Protein AF-A0A821M3L9-F1 (afdb_monomer_lite)

InterPro domains:
  IPR007862 Adenylate kinase, active site lid domain [PF05191] (16-51)
  IPR027417 P-loop containing nucleoside triphosphate hydrolase [G3DSA:3.40.50.300] (1-62)
  IPR036193 Adenylate kinase, active site lid domain superfamily [SSF57774] (16-52)

Structure (mmCIF, N/CA/C/O backbone):
data_AF-A0A821M3L9-F1
#
_entry.id   AF-A0A821M3L9-F1
#
loop_
_atom_site.group_PDB
_atom_site.id
_atom_site.type_symbol
_atom_site.label_atom_id
_atom_site.label_alt_id
_atom_site.label_comp_id
_atom_site.label_asym_id
_atom_site.label_entity_id
_atom_site.label_seq_id
_atom_site.pdbx_PDB_ins_code
_atom_site.Cartn_x
_atom_site.Cartn_y
_atom_site.Cartn_z
_atom_site.occupancy
_atom_site.B_iso_or_equiv
_atom_site.auth_seq_id
_atom_site.auth_comp_id
_atom_site.auth_asym_id
_atom_site.auth_atom_id
_atom_site.pdbx_PDB_model_num
ATOM 1 N N . ALA A 1 1 ? 25.088 -6.582 -14.444 1.00 51.75 1 ALA A N 1
ATOM 2 C CA . ALA A 1 1 ? 23.871 -5.751 -14.475 1.00 51.75 1 ALA A CA 1
ATOM 3 C C . ALA A 1 1 ? 22.687 -6.630 -14.098 1.00 51.75 1 ALA A C 1
ATOM 5 O O . ALA A 1 1 ? 22.575 -7.719 -14.651 1.00 51.75 1 ALA A O 1
ATOM 6 N N . LEU A 1 2 ? 21.858 -6.218 -13.135 1.00 49.91 2 LEU A N 1
ATOM 7 C CA . LEU A 1 2 ? 20.575 -6.881 -12.886 1.00 49.91 2 LEU A CA 1
ATOM 8 C C . LEU A 1 2 ? 19.664 -6.558 -14.079 1.00 49.91 2 LEU A C 1
ATOM 10 O O . LEU A 1 2 ? 19.109 -5.469 -14.151 1.00 49.91 2 LEU A O 1
ATOM 14 N N . ASN A 1 3 ? 19.574 -7.473 -15.046 1.00 61.44 3 ASN A N 1
ATOM 15 C CA . ASN A 1 3 ? 18.678 -7.338 -16.192 1.00 61.44 3 ASN A CA 1
ATOM 16 C C . ASN A 1 3 ? 17.279 -7.804 -15.775 1.00 61.44 3 ASN A C 1
ATOM 18 O O . ASN A 1 3 ? 16.863 -8.913 -16.103 1.00 61.44 3 ASN A O 1
ATOM 22 N N . VAL A 1 4 ? 16.605 -7.003 -14.949 1.00 63.38 4 VAL A N 1
ATOM 23 C CA . VAL A 1 4 ? 15.224 -7.280 -14.542 1.00 63.38 4 VAL A CA 1
ATOM 24 C C . VAL A 1 4 ? 14.302 -6.639 -15.577 1.00 63.38 4 VAL A C 1
ATOM 26 O O . VAL A 1 4 ? 14.420 -5.432 -15.805 1.00 63.38 4 VAL A O 1
ATOM 29 N N . PRO A 1 5 ? 13.396 -7.403 -16.212 1.00 77.00 5 PRO A N 1
ATOM 30 C CA . PRO A 1 5 ? 12.441 -6.849 -17.160 1.00 77.00 5 PRO A CA 1
ATOM 31 C C . PRO A 1 5 ? 11.643 -5.704 -16.527 1.00 77.00 5 PRO A C 1
ATOM 33 O O . PRO A 1 5 ? 11.157 -5.821 -15.401 1.00 77.00 5 PRO A O 1
ATOM 36 N N . PHE A 1 6 ? 11.481 -4.601 -17.260 1.00 71.38 6 PHE A N 1
ATOM 37 C CA . PHE A 1 6 ? 10.741 -3.423 -16.794 1.00 71.38 6 PHE A CA 1
ATOM 38 C C . PHE A 1 6 ? 9.326 -3.785 -16.312 1.00 71.38 6 PHE A C 1
ATOM 40 O O . PHE A 1 6 ? 8.864 -3.274 -15.293 1.00 71.38 6 PHE A O 1
ATOM 47 N N . ASP A 1 7 ? 8.677 -4.735 -16.984 1.00 69.62 7 ASP A N 1
ATOM 48 C CA . ASP A 1 7 ? 7.342 -5.214 -16.626 1.00 69.62 7 ASP A CA 1
ATOM 49 C C . ASP A 1 7 ? 7.306 -5.927 -15.267 1.00 69.62 7 ASP A C 1
ATOM 51 O O . ASP A 1 7 ? 6.346 -5.761 -14.513 1.00 69.62 7 ASP A O 1
ATOM 55 N N . GLU A 1 8 ? 8.363 -6.655 -14.890 1.00 71.81 8 GLU A N 1
ATOM 56 C CA . GLU A 1 8 ? 8.455 -7.247 -13.551 1.00 71.81 8 GLU A CA 1
ATOM 57 C C . GLU A 1 8 ? 8.595 -6.172 -12.472 1.00 71.81 8 GLU A C 1
ATOM 59 O O . GLU A 1 8 ? 7.963 -6.270 -11.421 1.00 71.81 8 GLU A O 1
ATOM 64 N N . ILE A 1 9 ? 9.383 -5.126 -12.728 1.00 71.81 9 ILE A N 1
ATOM 65 C CA . ILE A 1 9 ? 9.554 -4.005 -11.793 1.00 71.81 9 ILE A CA 1
ATOM 66 C C . ILE A 1 9 ? 8.217 -3.284 -11.594 1.00 71.81 9 ILE A C 1
ATOM 68 O O . ILE A 1 9 ? 7.812 -3.030 -10.460 1.00 71.81 9 ILE A O 1
ATOM 72 N N . ILE A 1 10 ? 7.502 -3.015 -12.686 1.00 70.31 10 ILE A N 1
ATOM 73 C CA . ILE A 1 10 ? 6.181 -2.383 -12.664 1.00 70.31 10 ILE A CA 1
ATOM 74 C C . ILE A 1 10 ? 5.179 -3.232 -11.881 1.00 70.31 10 ILE A C 1
ATOM 76 O O . ILE A 1 10 ? 4.456 -2.696 -11.045 1.00 70.31 10 ILE A O 1
ATOM 80 N N . ASN A 1 11 ? 5.145 -4.546 -12.113 1.00 68.12 11 ASN A N 1
ATOM 81 C CA . ASN A 1 11 ? 4.234 -5.438 -11.398 1.00 68.12 11 ASN A CA 1
ATOM 82 C C . ASN A 1 11 ? 4.527 -5.448 -9.892 1.00 68.12 11 ASN A C 1
ATOM 84 O O . ASN A 1 11 ? 3.613 -5.300 -9.089 1.00 68.12 11 ASN A O 1
ATOM 88 N N . ARG A 1 12 ? 5.804 -5.493 -9.488 1.00 69.00 12 ARG A N 1
ATOM 89 C CA . ARG A 1 12 ? 6.175 -5.440 -8.061 1.00 69.00 12 ARG A CA 1
ATOM 90 C C . ARG A 1 12 ? 5.776 -4.131 -7.375 1.00 69.00 12 ARG A C 1
ATOM 92 O O . ARG A 1 12 ? 5.479 -4.145 -6.182 1.00 69.00 12 ARG A O 1
ATOM 99 N N . LEU A 1 13 ? 5.797 -3.013 -8.100 1.00 69.19 13 LEU A N 1
ATOM 100 C CA . LEU A 1 13 ? 5.487 -1.688 -7.555 1.00 69.19 13 LEU A CA 1
ATOM 101 C C . LEU A 1 13 ? 3.978 -1.403 -7.531 1.00 69.19 13 LEU A C 1
ATOM 103 O O . LEU A 1 13 ? 3.481 -0.821 -6.569 1.00 69.19 13 LEU A O 1
ATOM 107 N N . LYS A 1 14 ? 3.222 -1.906 -8.516 1.00 71.12 14 LYS A N 1
ATOM 108 C CA . LYS A 1 14 ? 1.752 -1.800 -8.556 1.00 71.12 14 LYS A CA 1
ATOM 109 C C . LYS A 1 14 ? 1.055 -2.474 -7.380 1.00 71.12 14 LYS A C 1
ATOM 111 O O . LYS A 1 14 ? -0.010 -2.023 -6.968 1.00 71.12 14 LYS A O 1
ATOM 116 N N . ASP A 1 15 ? 1.656 -3.518 -6.829 1.00 78.94 15 ASP A N 1
ATOM 117 C CA . ASP A 1 15 ? 1.027 -4.279 -5.756 1.00 78.94 15 ASP A CA 1
ATOM 118 C C . ASP A 1 15 ? 1.367 -3.752 -4.363 1.00 78.94 15 ASP A C 1
ATOM 120 O O . ASP A 1 15 ? 0.847 -4.285 -3.386 1.00 78.94 15 ASP A O 1
ATOM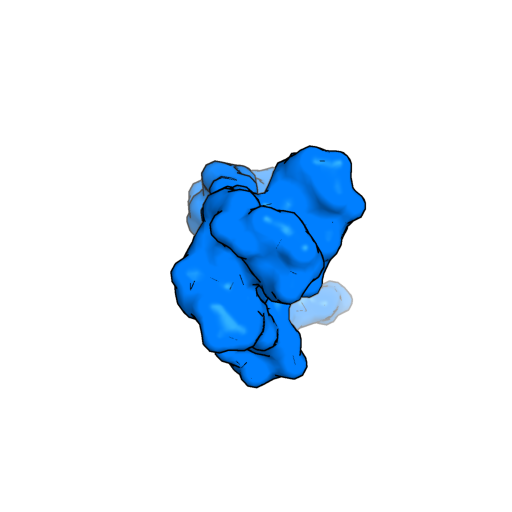 124 N N . ARG A 1 16 ? 2.208 -2.714 -4.237 1.00 86.56 16 ARG A N 1
ATOM 125 C CA . ARG A 1 16 ? 2.634 -2.170 -2.944 1.00 86.56 16 ARG A CA 1
ATOM 126 C C . ARG A 1 16 ? 1.672 -1.096 -2.428 1.00 86.56 16 ARG A C 1
ATOM 128 O O . ARG A 1 16 ? 1.546 -0.020 -3.002 1.00 86.56 16 ARG A O 1
ATOM 135 N N . TRP A 1 17 ? 1.091 -1.356 -1.264 1.00 89.81 17 TRP A N 1
ATOM 136 C CA . TRP A 1 17 ? 0.212 -0.442 -0.535 1.00 89.81 17 TRP A CA 1
ATOM 137 C C . TRP A 1 17 ? 0.833 -0.074 0.808 1.00 89.81 17 TRP A C 1
ATOM 139 O O . TRP A 1 17 ? 1.521 -0.889 1.419 1.00 89.81 17 TRP A O 1
ATOM 149 N N . VAL A 1 18 ? 0.623 1.152 1.278 1.00 91.81 18 VAL A N 1
ATOM 150 C CA . VAL A 1 18 ? 1.242 1.653 2.510 1.00 91.81 18 VAL A CA 1
ATOM 151 C C . VAL A 1 18 ? 0.201 2.319 3.395 1.00 91.81 18 VAL A C 1
ATOM 153 O O . VAL A 1 18 ? -0.597 3.131 2.940 1.00 91.81 18 VAL A O 1
ATOM 156 N N . HIS A 1 19 ? 0.236 2.014 4.687 1.00 94.56 19 HIS A N 1
ATOM 157 C CA . HIS A 1 19 ? -0.518 2.759 5.682 1.00 94.56 19 HIS A CA 1
ATOM 158 C C . HIS A 1 19 ? 0.319 3.953 6.167 1.00 94.56 19 HIS A C 1
ATOM 160 O O . HIS A 1 19 ? 1.220 3.781 6.991 1.00 94.56 19 HIS A O 1
ATOM 166 N N . ALA A 1 20 ? 0.058 5.157 5.644 1.00 90.44 20 ALA A N 1
ATOM 167 C CA . ALA A 1 20 ? 0.920 6.333 5.836 1.00 90.44 20 ALA A CA 1
ATOM 168 C C . ALA A 1 20 ? 1.242 6.689 7.308 1.00 90.44 20 ALA A C 1
ATOM 170 O O . ALA A 1 20 ? 2.415 6.934 7.587 1.00 90.44 20 ALA A O 1
ATOM 171 N N . PRO A 1 21 ? 0.285 6.656 8.260 1.00 93.00 21 PRO A N 1
ATOM 172 C CA . PRO A 1 21 ? 0.556 6.945 9.672 1.00 93.00 21 PRO A CA 1
ATOM 173 C C . PRO A 1 21 ? 1.514 5.957 10.347 1.00 93.00 21 PRO A C 1
ATOM 175 O O . PRO A 1 21 ? 2.272 6.335 11.234 1.00 93.00 21 PRO A O 1
ATOM 178 N N . SER A 1 22 ? 1.473 4.682 9.949 1.00 93.81 22 SER A N 1
ATOM 179 C CA . SER A 1 22 ? 2.234 3.615 10.619 1.00 93.81 22 SER A CA 1
ATOM 180 C C . SER A 1 22 ? 3.464 3.137 9.851 1.00 93.81 22 SER A C 1
ATOM 182 O O . SER A 1 22 ? 4.304 2.440 10.412 1.00 93.81 2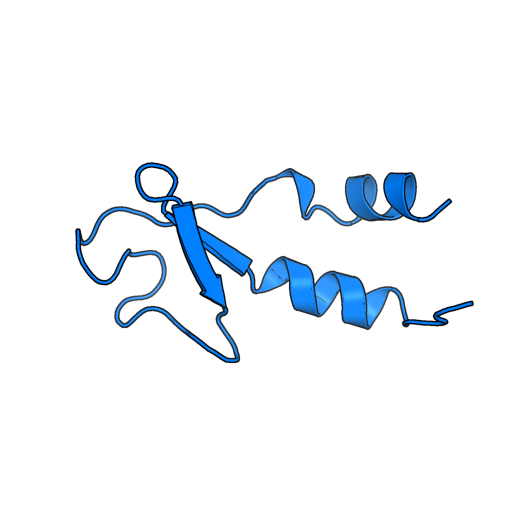2 SER A O 1
ATOM 184 N N . GLY A 1 23 ? 3.543 3.435 8.553 1.00 90.81 23 GLY A N 1
ATOM 185 C CA . GLY A 1 23 ? 4.562 2.905 7.652 1.00 90.81 23 GLY A CA 1
ATOM 186 C C . GLY A 1 23 ? 4.395 1.425 7.284 1.00 90.81 23 GLY A C 1
ATOM 187 O O . GLY A 1 23 ? 5.239 0.905 6.553 1.00 90.81 23 GLY A O 1
ATOM 188 N N . ARG A 1 24 ? 3.336 0.735 7.744 1.00 93.44 24 ARG A N 1
ATOM 189 C CA . ARG A 1 24 ? 3.066 -0.661 7.359 1.00 93.44 24 ARG A CA 1
ATOM 190 C C . ARG A 1 24 ? 2.899 -0.786 5.852 1.00 93.44 24 ARG A C 1
ATOM 192 O O . ARG A 1 24 ? 2.280 0.065 5.216 1.00 93.44 24 ARG A O 1
ATOM 199 N N . VAL A 1 25 ? 3.451 -1.863 5.304 1.00 91.38 25 VAL A N 1
ATOM 200 C CA . VAL A 1 25 ? 3.438 -2.151 3.873 1.00 91.38 25 VAL A CA 1
ATOM 201 C C . VAL A 1 25 ? 2.665 -3.435 3.626 1.00 91.38 25 VAL A C 1
ATOM 203 O O . VAL A 1 25 ? 2.907 -4.458 4.265 1.00 91.38 25 VAL A O 1
ATOM 206 N N . TYR A 1 26 ? 1.775 -3.367 2.652 1.00 91.25 26 TYR A N 1
ATOM 207 C CA . TYR A 1 26 ? 0.970 -4.463 2.153 1.00 91.25 26 TYR A CA 1
ATOM 208 C C . TYR A 1 26 ? 1.359 -4.749 0.708 1.00 91.25 26 TYR A C 1
ATOM 210 O O . TYR A 1 26 ? 1.752 -3.843 -0.033 1.00 91.25 26 TYR A O 1
ATOM 218 N N . ASN A 1 27 ? 1.263 -6.015 0.315 1.00 90.12 27 ASN A N 1
ATOM 219 C CA . ASN A 1 27 ? 1.443 -6.423 -1.068 1.00 90.12 27 ASN A CA 1
ATOM 220 C C . ASN A 1 27 ? 0.293 -7.330 -1.492 1.00 90.12 27 ASN A C 1
ATOM 222 O O . ASN A 1 27 ? 0.100 -8.371 -0.878 1.00 90.12 27 ASN A O 1
ATOM 226 N N . LEU A 1 28 ? -0.444 -6.972 -2.541 1.00 84.31 28 LEU A N 1
ATOM 227 C CA . LEU A 1 28 ? -1.655 -7.706 -2.925 1.00 84.31 28 LEU A CA 1
ATOM 228 C C . LEU A 1 28 ? -1.417 -9.185 -3.296 1.00 84.31 28 LEU A C 1
ATOM 230 O O . LEU A 1 28 ? -2.350 -9.977 -3.193 1.00 84.31 28 LEU A O 1
ATOM 234 N N . LEU A 1 29 ? -0.197 -9.571 -3.684 1.00 84.19 29 LEU A N 1
ATOM 235 C CA . LEU A 1 29 ? 0.150 -10.949 -4.048 1.00 84.19 29 LEU A CA 1
ATOM 236 C C . LEU A 1 29 ? 0.672 -11.773 -2.865 1.00 84.19 29 LEU A C 1
ATOM 238 O O . LEU A 1 29 ? 0.299 -12.935 -2.723 1.00 84.19 29 LEU A O 1
ATOM 242 N N . TRP A 1 30 ? 1.555 -11.206 -2.036 1.00 83.69 30 TRP A N 1
ATOM 243 C CA . TRP A 1 30 ? 2.267 -11.978 -0.998 1.00 83.69 30 TRP A CA 1
ATOM 244 C C . TRP A 1 30 ? 1.831 -11.665 0.432 1.00 83.69 30 TRP A C 1
ATOM 246 O O . TRP A 1 30 ? 2.019 -12.491 1.320 1.00 83.69 30 TRP A O 1
ATOM 256 N N . ASN A 1 31 ? 1.286 -10.471 0.670 1.00 88.88 31 ASN A N 1
ATOM 257 C CA . ASN A 1 31 ? 0.824 -10.027 1.983 1.00 88.88 31 ASN A CA 1
ATOM 258 C C . ASN A 1 31 ? -0.383 -9.080 1.836 1.00 88.88 31 ASN A C 1
ATOM 260 O O . ASN A 1 31 ? -0.249 -7.870 2.084 1.00 88.88 31 ASN A O 1
ATOM 264 N N . PRO A 1 32 ? -1.523 -9.585 1.325 1.00 91.81 32 PRO A N 1
ATOM 265 C CA . PRO A 1 32 ? -2.697 -8.759 1.103 1.00 91.81 32 PRO A CA 1
ATOM 266 C C . PRO A 1 32 ? -3.297 -8.328 2.448 1.00 91.81 32 PRO A C 1
ATOM 268 O O . PRO A 1 32 ? -3.266 -9.104 3.406 1.00 91.81 32 PRO A O 1
ATOM 271 N N . PRO A 1 33 ? -3.870 -7.117 2.536 1.00 93.81 33 PRO A N 1
ATOM 272 C CA . PRO A 1 33 ? -4.627 -6.733 3.718 1.00 93.81 33 PRO A CA 1
ATOM 273 C C . PRO A 1 33 ? -5.869 -7.624 3.853 1.00 93.81 33 PRO A C 1
ATOM 275 O O . PRO A 1 33 ? -6.444 -8.068 2.855 1.00 93.81 33 PRO A O 1
ATOM 278 N N . LYS A 1 34 ? -6.333 -7.837 5.085 1.00 94.50 34 LYS A N 1
ATOM 279 C CA . LYS A 1 34 ? -7.575 -8.571 5.383 1.00 94.50 34 LYS A CA 1
ATOM 280 C C . LYS A 1 34 ? -8.781 -7.935 4.700 1.00 94.50 34 LYS A C 1
ATOM 282 O O . LYS A 1 34 ? -9.696 -8.641 4.285 1.00 94.50 34 LYS A O 1
ATOM 287 N N . VAL A 1 35 ? -8.786 -6.605 4.599 1.00 93.88 35 VAL A N 1
ATOM 288 C CA . VAL A 1 35 ? -9.793 -5.840 3.861 1.00 93.88 35 VAL A CA 1
ATOM 289 C C . VAL A 1 35 ? -9.093 -4.985 2.815 1.00 93.88 35 VAL A C 1
ATOM 291 O O . VAL A 1 35 ? -8.206 -4.196 3.136 1.00 93.88 35 VAL A O 1
ATOM 294 N N . ALA A 1 36 ? -9.510 -5.123 1.556 1.00 91.12 36 ALA A N 1
ATOM 295 C CA . ALA A 1 36 ? -8.921 -4.387 0.445 1.00 91.12 36 ALA A CA 1
ATOM 296 C C . ALA A 1 36 ? -8.908 -2.873 0.718 1.00 91.12 36 ALA A C 1
ATOM 298 O O . ALA A 1 36 ? -9.931 -2.276 1.058 1.00 91.12 36 ALA A O 1
ATOM 299 N N . GLY A 1 37 ? -7.727 -2.266 0.575 1.00 90.44 37 GLY A N 1
ATOM 300 C CA . GLY A 1 37 ? -7.526 -0.832 0.777 1.00 90.44 37 GLY A CA 1
ATOM 301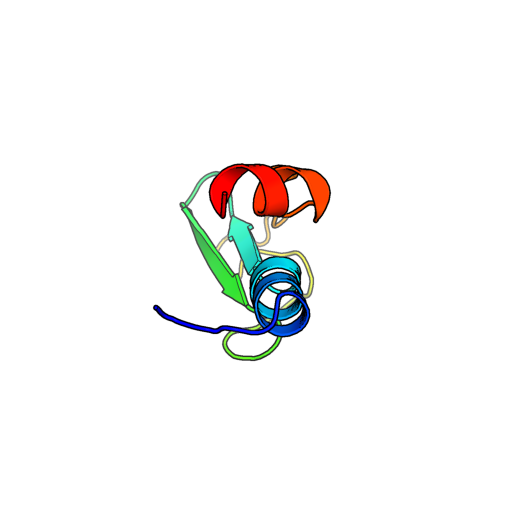 C C . GLY A 1 37 ? -7.567 -0.366 2.234 1.00 90.44 37 GLY A C 1
ATOM 302 O O . GLY A 1 37 ? -7.618 0.843 2.449 1.00 90.44 37 GLY A O 1
ATOM 303 N N . LYS A 1 38 ? -7.538 -1.267 3.227 1.00 95.00 38 LYS A N 1
ATOM 304 C CA . LYS A 1 38 ? -7.532 -0.905 4.651 1.00 95.00 38 LYS A CA 1
ATOM 305 C C . LYS A 1 38 ? -6.393 -1.554 5.421 1.00 95.00 38 LYS A C 1
ATOM 307 O O . LYS A 1 38 ? -6.014 -2.688 5.159 1.00 95.00 38 LYS A O 1
ATOM 312 N N . ASP A 1 39 ? -5.874 -0.815 6.389 1.00 96.12 39 ASP A N 1
ATOM 313 C CA . ASP A 1 39 ? -4.909 -1.318 7.352 1.00 96.12 39 ASP A CA 1
ATOM 314 C C . ASP A 1 39 ? -5.556 -2.329 8.307 1.00 96.12 39 ASP A C 1
ATOM 316 O O . ASP A 1 39 ? -6.643 -2.098 8.837 1.00 96.12 39 ASP A O 1
ATOM 320 N N . ASP A 1 40 ? -4.866 -3.435 8.568 1.00 95.62 40 ASP A N 1
ATOM 321 C CA . ASP A 1 40 ? -5.412 -4.546 9.358 1.00 95.62 40 ASP A CA 1
ATOM 322 C C . ASP A 1 40 ? -5.562 -4.246 10.850 1.00 95.62 40 ASP A C 1
ATOM 324 O O . ASP A 1 40 ? -6.298 -4.957 11.539 1.00 95.62 40 ASP A O 1
ATOM 328 N N . ASN A 1 41 ? -4.845 -3.242 11.361 1.00 95.19 41 ASN A N 1
ATOM 329 C CA . ASN A 1 41 ? -4.840 -2.906 12.780 1.00 95.19 41 ASN A CA 1
ATOM 330 C C . ASN A 1 41 ? -5.762 -1.725 13.079 1.00 95.19 41 ASN A C 1
ATOM 332 O O . ASN A 1 41 ? -6.447 -1.739 14.097 1.00 95.19 41 ASN A O 1
ATOM 336 N N . THR A 1 42 ? -5.767 -0.701 12.222 1.00 96.12 42 THR A N 1
ATOM 337 C CA . THR A 1 42 ? -6.544 0.527 12.457 1.00 96.12 42 THR A CA 1
ATOM 338 C C . THR A 1 42 ? -7.819 0.607 11.619 1.00 96.12 42 THR A C 1
ATOM 340 O O . THR A 1 42 ? -8.734 1.342 11.978 1.00 96.12 42 THR A O 1
ATOM 343 N N . GLY A 1 43 ? -7.917 -0.145 10.517 1.00 94.19 43 GLY A N 1
ATOM 344 C CA . GLY A 1 43 ? -9.020 -0.040 9.557 1.00 94.19 43 GLY A CA 1
ATOM 345 C C . GLY A 1 43 ? -8.980 1.225 8.689 1.00 94.19 43 GLY A C 1
ATOM 346 O O . GLY A 1 43 ? -9.912 1.467 7.916 1.00 94.19 43 GLY A O 1
ATOM 347 N N . GLU A 1 44 ? -7.923 2.027 8.813 1.00 95.25 44 GLU A N 1
ATOM 348 C CA . GLU A 1 44 ? -7.701 3.257 8.054 1.00 95.25 44 GLU A CA 1
ATOM 349 C C . GLU A 1 44 ? -7.304 2.959 6.600 1.00 95.25 44 GLU A C 1
ATOM 351 O O . GLU A 1 44 ? -6.806 1.868 6.303 1.00 95.25 44 GLU A O 1
ATOM 356 N N . PRO A 1 45 ? -7.528 3.902 5.667 1.00 94.69 45 PRO A N 1
ATOM 357 C CA . PRO A 1 45 ? -7.235 3.684 4.259 1.00 94.69 45 PRO A CA 1
ATOM 358 C C . PRO A 1 45 ? -5.734 3.513 3.994 1.00 94.69 45 PRO A C 1
ATOM 360 O O . PRO A 1 45 ? -4.895 4.285 4.464 1.00 94.69 45 PRO A O 1
ATOM 363 N N . LEU A 1 46 ? -5.409 2.520 3.171 1.00 93.31 46 LEU A N 1
ATOM 364 C CA . LEU A 1 46 ? -4.087 2.365 2.578 1.00 93.31 46 LEU A CA 1
ATOM 365 C C . LEU A 1 46 ? -3.942 3.299 1.380 1.00 93.31 46 LEU A C 1
ATOM 367 O O . LEU A 1 46 ? -4.895 3.546 0.641 1.00 93.31 46 LEU A O 1
ATOM 371 N N . THR A 1 47 ? -2.723 3.769 1.149 1.00 89.81 47 THR A N 1
ATOM 372 C CA . THR A 1 47 ? -2.381 4.591 -0.007 1.00 89.81 47 THR A CA 1
ATOM 373 C C . THR A 1 47 ? -1.268 3.938 -0.811 1.00 89.81 47 THR A C 1
ATOM 375 O O . THR A 1 47 ? -0.371 3.285 -0.275 1.00 89.81 47 THR A O 1
ATOM 378 N N . GLN A 1 48 ? -1.327 4.110 -2.125 1.00 81.62 48 GLN A N 1
ATOM 379 C CA . GLN A 1 48 ? -0.218 3.806 -3.016 1.00 81.62 48 GLN A CA 1
ATOM 380 C C . GLN A 1 48 ? 0.538 5.104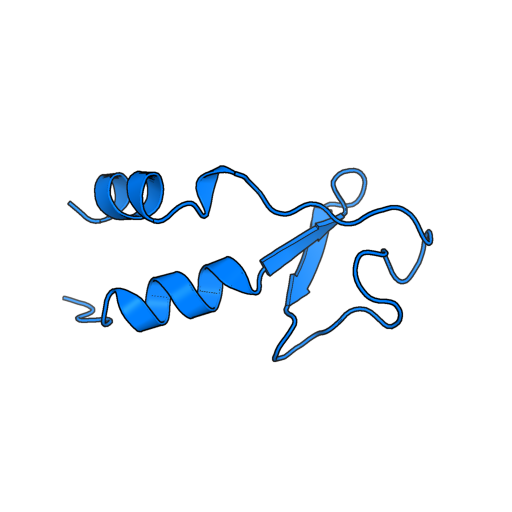 -3.289 1.00 81.62 48 GLN A C 1
ATOM 382 O O . GLN A 1 48 ? -0.077 6.164 -3.434 1.00 81.62 48 GLN A O 1
ATOM 387 N N . ARG A 1 49 ? 1.872 5.057 -3.317 1.00 70.44 49 ARG A N 1
ATOM 388 C CA . ARG A 1 49 ? 2.653 6.255 -3.639 1.00 70.44 49 ARG A CA 1
ATOM 389 C C . ARG A 1 49 ? 2.510 6.544 -5.127 1.00 70.44 49 ARG A C 1
ATOM 391 O O . ARG A 1 49 ? 2.683 5.655 -5.952 1.00 70.44 49 ARG A O 1
ATOM 398 N N . GLU A 1 50 ? 2.243 7.801 -5.477 1.00 63.31 50 GLU A N 1
ATOM 399 C CA . GLU A 1 50 ? 2.178 8.218 -6.884 1.00 63.31 50 GLU A CA 1
ATOM 400 C C . GLU A 1 50 ? 3.507 8.011 -7.637 1.00 63.31 50 GLU A C 1
ATOM 402 O O . GLU A 1 50 ? 3.508 7.924 -8.864 1.00 63.31 50 GLU A O 1
ATOM 407 N N . ASP A 1 51 ? 4.619 7.879 -6.908 1.00 60.75 51 ASP A N 1
ATOM 408 C CA . ASP A 1 51 ? 5.955 7.591 -7.442 1.00 60.75 51 ASP A CA 1
ATOM 409 C C . ASP A 1 51 ? 6.083 6.194 -8.080 1.00 60.75 51 ASP A C 1
ATOM 411 O O . ASP A 1 51 ? 7.038 5.949 -8.813 1.00 60.75 51 ASP A O 1
ATOM 415 N N . ASP A 1 52 ? 5.124 5.286 -7.853 1.00 58.91 52 ASP A N 1
ATOM 416 C CA . ASP A 1 52 ? 5.0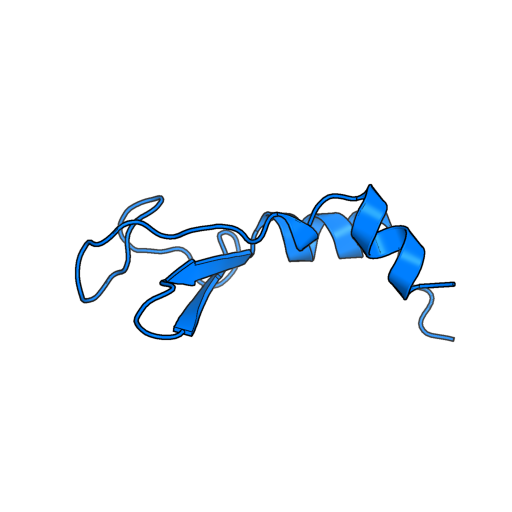63 3.975 -8.522 1.00 58.91 52 ASP A CA 1
ATOM 417 C C . ASP A 1 52 ? 4.502 4.076 -9.959 1.00 58.91 52 ASP A C 1
ATOM 419 O O . ASP A 1 52 ? 4.311 3.071 -10.653 1.00 58.91 52 ASP A O 1
ATOM 423 N N . LYS A 1 53 ? 4.248 5.297 -10.454 1.00 61.28 53 LYS A N 1
ATOM 424 C CA . LYS A 1 53 ? 3.907 5.522 -11.861 1.00 61.28 53 LYS A CA 1
ATOM 425 C C . LYS A 1 53 ? 5.096 5.122 -12.754 1.00 61.28 53 LYS A C 1
ATOM 427 O O . LYS A 1 53 ? 6.230 5.535 -12.497 1.00 61.28 53 LYS A O 1
ATOM 432 N N . PRO A 1 54 ? 4.850 4.415 -13.876 1.00 60.66 54 PRO A N 1
ATOM 433 C CA . PRO A 1 54 ? 5.897 3.924 -14.779 1.00 60.66 54 PRO A CA 1
ATOM 434 C C . PRO A 1 54 ? 6.906 4.994 -15.224 1.00 60.66 54 PRO A C 1
ATOM 436 O O . PRO A 1 54 ? 8.082 4.698 -15.431 1.00 60.66 54 PRO A O 1
ATOM 439 N N . ALA A 1 55 ? 6.442 6.240 -15.358 1.00 61.22 55 ALA A N 1
ATOM 440 C CA . ALA A 1 55 ? 7.254 7.380 -15.767 1.00 61.22 55 ALA A CA 1
ATOM 441 C C . ALA A 1 55 ? 8.362 7.732 -14.756 1.00 61.22 55 ALA A C 1
ATOM 443 O O . ALA A 1 55 ? 9.478 8.039 -15.164 1.00 61.22 55 ALA A O 1
ATOM 444 N N . VAL A 1 56 ? 8.083 7.645 -13.451 1.00 61.97 56 VAL A N 1
ATOM 445 C CA . VAL A 1 56 ? 9.041 7.994 -12.385 1.00 61.97 56 VAL A CA 1
ATOM 446 C C . VAL A 1 56 ? 10.068 6.877 -12.191 1.00 61.97 56 VAL A C 1
ATOM 448 O O . VAL A 1 56 ? 11.249 7.138 -11.966 1.00 61.97 56 VAL A O 1
ATOM 451 N N . ILE A 1 57 ? 9.640 5.624 -12.361 1.00 62.00 57 ILE A N 1
ATOM 452 C CA . ILE A 1 57 ? 10.503 4.441 -12.263 1.00 62.00 57 ILE A CA 1
ATOM 453 C C . ILE A 1 57 ? 11.550 4.425 -13.385 1.00 62.00 57 ILE A C 1
ATOM 455 O O . ILE A 1 57 ? 12.709 4.114 -13.115 1.00 62.00 57 ILE A O 1
ATOM 459 N N . ARG A 1 58 ? 11.178 4.810 -14.619 1.00 61.88 58 ARG A N 1
ATOM 460 C CA . ARG A 1 58 ? 12.139 4.932 -15.735 1.00 61.88 58 ARG A CA 1
ATOM 461 C C . ARG A 1 58 ? 13.279 5.892 -15.409 1.00 61.88 58 ARG A C 1
ATOM 463 O O . ARG A 1 58 ? 14.430 5.532 -15.604 1.00 61.88 58 ARG A O 1
ATOM 470 N N . SER A 1 59 ? 12.971 7.054 -14.831 1.00 60.09 59 SER A N 1
ATOM 471 C CA . SER A 1 59 ? 13.976 8.071 -14.492 1.00 60.09 59 SER A CA 1
ATOM 472 C C . SER A 1 59 ? 14.956 7.650 -13.389 1.00 60.09 59 SER A C 1
ATOM 474 O O . SER A 1 59 ? 15.973 8.312 -13.219 1.00 60.09 59 SER A O 1
ATOM 476 N N . ARG A 1 60 ? 14.660 6.599 -12.610 1.00 58.44 60 ARG A N 1
ATOM 477 C CA . ARG A 1 60 ? 15.567 6.075 -11.570 1.00 58.44 60 ARG A CA 1
ATOM 478 C C . ARG A 1 60 ? 16.462 4.928 -12.045 1.00 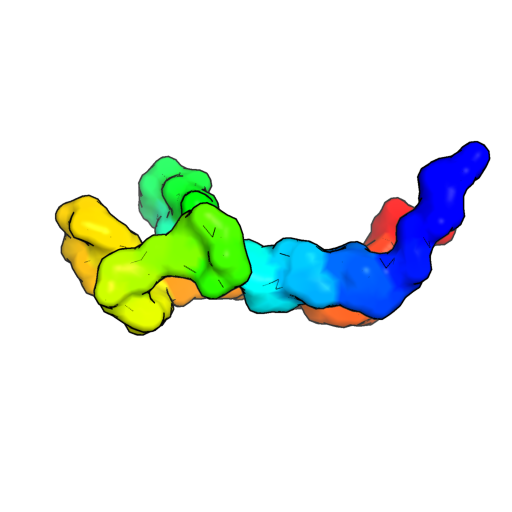58.44 60 ARG A C 1
ATOM 480 O O . ARG A 1 60 ? 17.334 4.523 -11.283 1.00 58.44 60 ARG A O 1
ATOM 487 N N . LEU A 1 61 ? 16.203 4.366 -13.227 1.00 59.16 61 LEU A N 1
ATOM 488 C CA . LEU A 1 61 ? 16.916 3.199 -13.761 1.00 59.16 61 LEU A CA 1
ATOM 489 C C . LEU A 1 61 ? 17.901 3.543 -14.892 1.00 59.16 61 LEU A C 1
ATOM 491 O O . LEU A 1 61 ? 18.594 2.634 -15.348 1.00 59.16 61 LEU A O 1
ATOM 495 N N . GLU A 1 62 ? 17.962 4.806 -15.328 1.00 53.81 62 GLU A N 1
ATOM 496 C CA . GLU A 1 62 ? 19.023 5.331 -16.209 1.00 53.81 62 GLU A CA 1
ATOM 497 C C . GLU A 1 62 ? 20.305 5.670 -15.438 1.00 53.81 62 GLU A C 1
ATOM 499 O O . GLU A 1 62 ? 20.204 6.187 -14.300 1.00 53.81 62 GLU A O 1
#

Radius of gyration: 13.22 Å; chains: 1; bounding box: 34×20×30 Å

Sequence (62 aa):
ALNVPFDEIINRLKDRWVHAPSGRVYNLLWNPPKVAGKDDNTGEPLTQREDDKPAVIRSRLE

Secondary structure (DSSP, 8-state):
-----HHHHHHHHHTEEEETTTTEEEETTTB--SSTTB-TTT-PBPB--GGGSHHHHHHHH-

Foldseek 3Di:
DPPDPLVVLLQQLVQWWADVVVRDIAGCPPRHAPDHQADNPPRDGIDRDPCSPSVNVVVVVD

pLDDT: mean 78.86, std 14.59, range [49.91, 96.12]

Organism: NCBI:txid392030